Protein AF-A0A955SQR6-F1 (afdb_monomer_lite)

Foldseek 3Di:
DLLVVLVVLLVVLVVVLVVDDPPDPLVVSLVSNLVSLVVVLVVLVVVLVVCVVPVCPQQDPVPGRPDHNVVSVVSNVVSVCCNPPVSCVSVVVD

Structure (mmCIF, N/CA/C/O backbone):
data_AF-A0A955SQR6-F1
#
_entry.id   AF-A0A955SQR6-F1
#
loop_
_atom_site.group_PDB
_atom_site.id
_atom_site.type_symbol
_atom_site.label_atom_id
_atom_site.label_alt_id
_atom_site.label_comp_id
_atom_site.label_asym_id
_atom_site.label_entity_id
_atom_site.label_seq_id
_atom_site.pdbx_PDB_ins_code
_atom_site.Cartn_x
_atom_site.Cartn_y
_atom_site.Cartn_z
_atom_site.occupancy
_atom_site.B_iso_or_equiv
_atom_site.auth_seq_id
_atom_site.auth_comp_id
_atom_site.auth_asym_id
_atom_site.auth_atom_id
_atom_site.pdbx_PDB_model_num
ATOM 1 N N . LEU A 1 1 ? -8.553 2.615 -12.908 1.00 60.47 1 LEU A N 1
ATOM 2 C CA . LEU A 1 1 ? -9.855 2.569 -12.198 1.00 60.47 1 LEU A CA 1
ATOM 3 C C . LEU A 1 1 ? -9.754 1.840 -10.856 1.00 60.47 1 LEU A C 1
ATOM 5 O O . LEU A 1 1 ? -10.035 2.472 -9.853 1.00 60.47 1 LEU A O 1
ATOM 9 N N . LEU A 1 2 ? -9.273 0.587 -10.797 1.00 75.94 2 LEU A N 1
ATOM 10 C CA . LEU A 1 2 ? -9.175 -0.168 -9.528 1.00 75.94 2 LEU A CA 1
ATOM 11 C C . LEU A 1 2 ? -8.263 0.483 -8.466 1.00 75.94 2 LEU A C 1
ATOM 13 O O . LEU A 1 2 ? -8.686 0.644 -7.331 1.00 75.94 2 LEU A O 1
ATOM 17 N N . SER A 1 3 ? -7.049 0.910 -8.836 1.00 80.12 3 SER A N 1
ATOM 18 C CA . SER A 1 3 ? -6.116 1.565 -7.894 1.00 80.12 3 SER A CA 1
ATOM 19 C C . SER A 1 3 ? -6.607 2.955 -7.449 1.00 80.12 3 SER A C 1
ATOM 21 O O . SER A 1 3 ? -6.533 3.282 -6.272 1.00 80.12 3 SER A O 1
ATOM 23 N N . LEU A 1 4 ? -7.211 3.744 -8.350 1.00 86.81 4 LEU A N 1
ATOM 24 C CA . LEU A 1 4 ? -7.792 5.049 -7.999 1.00 86.81 4 LEU A CA 1
ATOM 25 C C . LEU A 1 4 ? -8.939 4.914 -6.987 1.00 86.81 4 LEU A C 1
ATOM 27 O O . LEU A 1 4 ? -8.960 5.634 -5.995 1.00 86.81 4 LEU A O 1
ATOM 31 N N . ASN A 1 5 ? -9.860 3.972 -7.211 1.00 90.38 5 ASN A N 1
ATOM 32 C CA . ASN A 1 5 ? -10.947 3.712 -6.266 1.00 90.38 5 ASN A CA 1
ATOM 33 C C . ASN A 1 5 ? -10.408 3.247 -4.908 1.00 90.38 5 ASN A C 1
ATOM 35 O O . ASN A 1 5 ? -10.879 3.722 -3.884 1.00 90.38 5 ASN A O 1
ATOM 39 N N . ALA A 1 6 ? -9.391 2.379 -4.905 1.00 91.31 6 ALA A N 1
ATOM 40 C CA . ALA A 1 6 ? -8.739 1.922 -3.681 1.00 91.31 6 ALA A CA 1
ATOM 41 C C . ALA A 1 6 ? -8.097 3.076 -2.892 1.00 91.31 6 ALA A C 1
ATOM 43 O O . ALA A 1 6 ? -8.199 3.105 -1.671 1.00 91.31 6 ALA A O 1
ATOM 44 N N . ILE A 1 7 ? -7.475 4.045 -3.576 1.00 91.69 7 ILE A N 1
ATOM 45 C CA . ILE A 1 7 ? -6.914 5.244 -2.937 1.00 91.69 7 ILE A CA 1
ATOM 46 C C . ILE A 1 7 ? -8.025 6.086 -2.308 1.00 91.69 7 ILE A C 1
ATOM 48 O O . ILE A 1 7 ? -7.911 6.457 -1.147 1.00 91.69 7 ILE A O 1
ATOM 52 N N . LEU A 1 8 ? -9.108 6.361 -3.041 1.00 94.56 8 LEU A N 1
ATOM 53 C CA . LEU A 1 8 ? -10.219 7.160 -2.514 1.00 94.56 8 LEU A CA 1
ATOM 54 C C . LEU A 1 8 ? -10.889 6.487 -1.312 1.00 94.56 8 LEU A C 1
ATOM 56 O O . LEU A 1 8 ? -11.170 7.154 -0.323 1.00 94.56 8 LEU A O 1
ATOM 60 N N . GLU A 1 9 ? -11.101 5.172 -1.378 1.00 94.69 9 GLU A N 1
ATOM 61 C CA . GLU A 1 9 ? -11.648 4.392 -0.265 1.00 94.69 9 GLU A CA 1
ATOM 62 C C . GLU A 1 9 ? -10.709 4.418 0.948 1.00 94.69 9 GLU A C 1
ATOM 64 O O . GLU A 1 9 ? -11.151 4.658 2.068 1.00 94.69 9 GLU A O 1
ATOM 69 N N . PHE A 1 10 ? -9.403 4.226 0.740 1.00 94.94 10 PHE A N 1
ATOM 70 C CA . PHE A 1 10 ? -8.420 4.289 1.821 1.00 94.94 10 PHE A CA 1
ATOM 71 C C . PHE A 1 10 ? -8.385 5.669 2.489 1.00 94.94 10 PHE A C 1
ATOM 73 O O . PHE A 1 10 ? -8.311 5.762 3.713 1.00 94.94 10 PHE A O 1
ATOM 80 N N . GLU A 1 11 ? -8.451 6.738 1.696 1.00 93.94 11 GLU A N 1
ATOM 81 C CA . GLU A 1 11 ? -8.466 8.113 2.191 1.00 93.94 11 GLU A CA 1
ATOM 82 C C . GLU A 1 11 ? -9.750 8.448 2.958 1.00 93.94 11 GLU A C 1
ATOM 84 O O . GLU A 1 11 ? -9.673 9.063 4.022 1.00 93.94 11 GLU A O 1
ATOM 89 N N . ASP A 1 12 ? -10.912 7.985 2.486 1.00 93.12 12 ASP A N 1
ATOM 90 C CA . ASP A 1 12 ? -12.179 8.105 3.219 1.00 93.12 12 ASP A CA 1
ATOM 91 C C . ASP A 1 12 ? -12.111 7.386 4.574 1.00 93.12 12 ASP A C 1
ATOM 93 O O . ASP A 1 12 ? -12.416 7.969 5.615 1.00 93.12 12 ASP A O 1
ATOM 97 N N . LEU A 1 13 ? -11.623 6.141 4.589 1.00 92.81 13 LEU A N 1
ATOM 98 C CA . LEU A 1 13 ? -11.441 5.365 5.818 1.00 92.81 13 LEU A CA 1
ATOM 99 C C . LEU A 1 13 ? -10.473 6.050 6.786 1.00 92.81 13 LEU A C 1
ATOM 101 O O . LEU A 1 13 ? -10.753 6.117 7.983 1.00 92.81 13 LEU A O 1
ATOM 105 N N . ARG A 1 14 ? -9.366 6.605 6.279 1.00 90.06 14 ARG A N 1
ATOM 106 C CA . ARG A 1 14 ? -8.399 7.364 7.081 1.00 90.06 14 ARG A CA 1
ATOM 107 C C . ARG A 1 14 ? -9.024 8.627 7.668 1.00 90.06 14 ARG A C 1
ATOM 109 O O . ARG A 1 14 ? -8.797 8.925 8.838 1.00 90.06 14 ARG A O 1
ATOM 116 N N . PHE A 1 15 ? -9.818 9.355 6.886 1.00 89.44 15 PHE A N 1
ATOM 117 C CA . PHE A 1 15 ? -10.526 10.538 7.365 1.00 89.44 15 PHE A CA 1
ATOM 118 C C . PHE A 1 15 ? -11.527 10.171 8.462 1.00 89.44 15 PHE A C 1
ATOM 120 O O . PHE A 1 15 ? -11.543 10.804 9.516 1.00 89.44 15 PHE A O 1
ATOM 127 N N . ARG A 1 16 ? -12.308 9.107 8.259 1.00 88.12 16 ARG A N 1
ATOM 128 C CA . ARG A 1 16 ? -13.254 8.591 9.254 1.00 88.12 16 ARG A CA 1
ATOM 129 C C . ARG A 1 16 ? -12.550 8.165 10.536 1.00 88.12 16 ARG A C 1
ATOM 131 O O . ARG A 1 16 ? -12.999 8.564 11.600 1.00 88.12 16 ARG A O 1
ATOM 138 N N . LEU A 1 17 ? -11.421 7.453 10.436 1.00 85.56 17 LEU A N 1
ATOM 139 C CA . LEU A 1 17 ? -10.613 7.003 11.577 1.00 85.56 17 LEU A CA 1
ATOM 140 C C . LEU A 1 17 ? -10.205 8.158 12.508 1.00 85.56 17 LEU A C 1
ATOM 142 O O . LEU A 1 17 ? -10.239 7.998 13.723 1.00 85.56 17 LEU A O 1
ATOM 146 N N . VAL A 1 18 ? -9.854 9.323 11.950 1.00 82.88 18 VAL A N 1
ATOM 147 C CA . VAL A 1 18 ? -9.472 10.527 12.718 1.00 82.88 18 VAL A CA 1
ATOM 148 C C . VAL A 1 18 ? -10.654 11.146 13.474 1.00 82.88 18 VAL A C 1
ATOM 150 O O . VAL A 1 18 ? -10.446 11.817 14.481 1.00 82.88 18 VAL A O 1
ATOM 153 N N . HIS A 1 19 ?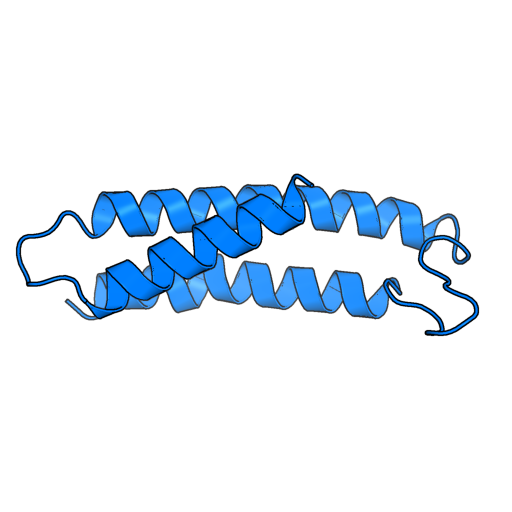 -11.882 10.920 13.008 1.00 80.44 19 HIS A N 1
ATOM 154 C CA . HIS A 1 19 ? -13.100 11.512 13.566 1.00 80.44 19 HIS A CA 1
ATOM 155 C C . HIS A 1 19 ? -13.942 10.514 14.378 1.00 80.44 19 HIS A C 1
ATOM 157 O O . HIS A 1 19 ? -15.064 10.848 14.755 1.00 80.44 19 HIS A O 1
ATOM 163 N N . LEU A 1 20 ? -13.437 9.302 14.645 1.00 74.00 20 LEU A N 1
ATOM 164 C CA . LEU A 1 20 ? -14.147 8.331 15.482 1.00 74.00 20 LEU A CA 1
ATOM 165 C C . LEU A 1 20 ? -14.184 8.811 16.937 1.00 74.00 20 LEU A C 1
ATOM 167 O O . LEU A 1 20 ? -13.142 9.066 17.542 1.00 74.00 20 LEU A O 1
ATOM 171 N N . GLU A 1 21 ? -15.382 8.857 17.520 1.00 60.50 21 GLU A N 1
ATOM 172 C CA . GLU A 1 21 ? -15.541 8.841 18.975 1.00 60.50 21 GLU A CA 1
ATOM 173 C C . GLU A 1 21 ? -15.293 7.418 19.515 1.00 60.50 21 GLU A C 1
ATOM 175 O O . GLU A 1 21 ? -15.309 6.439 18.765 1.00 60.50 21 GLU A O 1
ATOM 180 N N . ALA A 1 22 ? -15.022 7.296 20.819 1.00 57.56 22 ALA A N 1
ATOM 181 C CA . ALA A 1 22 ? -14.464 6.095 21.456 1.00 57.56 22 ALA A CA 1
ATOM 182 C C . ALA A 1 22 ? -15.237 4.774 21.213 1.00 57.56 22 ALA A C 1
ATOM 184 O O . ALA A 1 22 ? -14.625 3.707 21.310 1.00 57.56 22 ALA A O 1
ATOM 185 N N . ASP A 1 23 ? -16.520 4.845 20.842 1.00 56.31 23 ASP A N 1
ATOM 186 C CA . ASP A 1 23 ? -17.435 3.703 20.701 1.00 56.31 23 ASP A CA 1
ATOM 187 C C . ASP A 1 23 ? -17.707 3.248 19.247 1.00 56.31 23 ASP A C 1
ATOM 189 O O . ASP A 1 23 ? -18.478 2.311 19.032 1.00 56.31 23 ASP A O 1
ATOM 193 N N . ASP A 1 24 ? -17.088 3.862 18.232 1.00 58.78 24 ASP A N 1
ATOM 194 C CA . ASP A 1 24 ? -17.287 3.478 16.821 1.00 58.78 24 ASP A CA 1
ATOM 195 C C . ASP A 1 24 ? -16.316 2.332 16.422 1.00 58.78 24 ASP A C 1
ATOM 197 O O . ASP A 1 24 ? -15.194 2.273 16.950 1.00 58.78 24 ASP A O 1
ATOM 201 N N . PRO A 1 25 ? -16.681 1.371 15.536 1.00 64.81 25 PRO A N 1
ATOM 202 C CA . PRO A 1 25 ? -15.947 0.121 15.366 1.00 64.81 25 PRO A CA 1
ATOM 203 C C . PRO A 1 25 ? -14.689 0.339 14.517 1.00 64.81 25 PRO A C 1
ATOM 205 O O . PRO A 1 25 ? -14.603 -0.058 13.352 1.00 64.81 25 PRO A O 1
ATOM 208 N N . SER A 1 26 ? -13.675 0.945 15.137 1.00 68.12 26 SER A N 1
ATOM 209 C CA . SER A 1 26 ? -12.344 1.177 14.575 1.00 68.12 26 SER A CA 1
ATOM 210 C C . SER A 1 26 ? -11.729 -0.104 14.014 1.00 68.12 26 SER A C 1
ATOM 212 O O . SER A 1 26 ? -11.003 -0.052 13.031 1.00 68.12 26 SER A O 1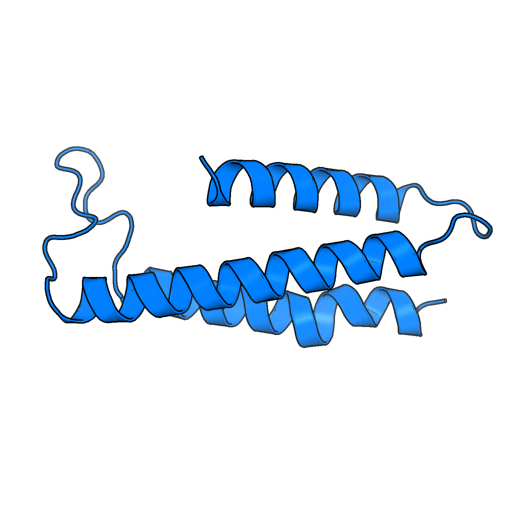
ATOM 214 N N . GLU A 1 27 ? -12.053 -1.264 14.591 1.00 73.56 27 GLU A N 1
ATOM 215 C CA . GLU A 1 27 ? -11.567 -2.569 14.135 1.00 73.56 27 GLU A CA 1
ATOM 216 C C . GLU A 1 27 ? -12.036 -2.911 12.708 1.00 73.56 27 GLU A C 1
ATOM 218 O O . GLU A 1 27 ? -11.259 -3.440 11.914 1.00 73.56 27 GLU A O 1
ATOM 223 N N . ASN A 1 28 ? -13.262 -2.527 12.328 1.00 84.50 28 ASN A N 1
ATOM 224 C CA . ASN A 1 28 ? -13.767 -2.740 10.969 1.00 84.50 28 ASN A CA 1
ATOM 225 C C . ASN A 1 28 ? -13.058 -1.818 9.959 1.00 84.50 28 ASN A C 1
ATOM 227 O O . ASN A 1 28 ? -12.615 -2.274 8.904 1.00 84.50 28 ASN A O 1
ATOM 231 N N . ILE A 1 29 ? -12.870 -0.542 10.320 1.00 90.38 29 ILE A N 1
ATOM 232 C CA . ILE A 1 29 ? -12.166 0.447 9.486 1.00 90.38 29 ILE A CA 1
ATOM 233 C C . ILE A 1 29 ? -10.706 0.034 9.277 1.00 90.38 29 ILE A C 1
ATOM 235 O O . ILE A 1 29 ? -10.243 -0.047 8.139 1.00 90.38 29 ILE A O 1
ATOM 239 N N . LEU A 1 30 ? -9.990 -0.285 10.357 1.00 91.81 30 LEU A N 1
ATOM 240 C CA . LEU A 1 30 ? -8.591 -0.711 10.297 1.00 91.81 30 LEU A CA 1
ATOM 241 C C . LEU A 1 30 ? -8.443 -2.034 9.536 1.00 91.81 30 LEU A C 1
ATOM 243 O O . LEU A 1 30 ? -7.524 -2.175 8.728 1.00 91.81 30 LEU A O 1
ATOM 247 N N . GLY A 1 31 ? -9.369 -2.979 9.729 1.00 93.44 31 GLY A N 1
ATOM 248 C CA . GLY A 1 31 ? -9.434 -4.219 8.956 1.00 93.44 31 GLY A CA 1
ATOM 249 C C . GLY A 1 31 ? -9.538 -3.953 7.455 1.00 93.44 31 GLY A C 1
ATOM 250 O O . GLY A 1 31 ? -8.722 -4.460 6.680 1.00 93.44 31 GLY A O 1
ATOM 251 N N . ARG A 1 32 ? -10.465 -3.078 7.048 1.00 9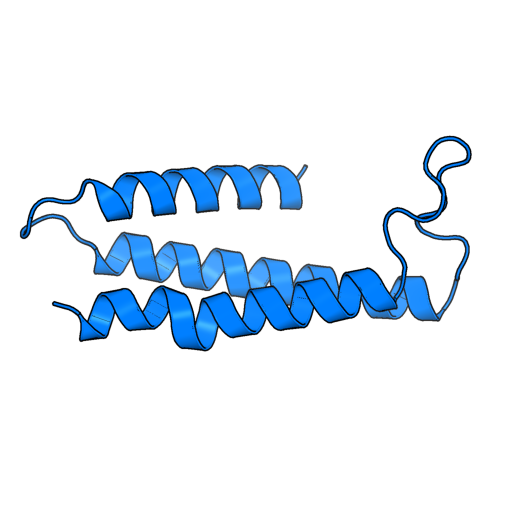4.88 32 ARG A N 1
ATOM 252 C CA . ARG A 1 32 ? -10.655 -2.723 5.639 1.00 94.88 32 ARG A CA 1
ATOM 253 C C . ARG A 1 32 ? -9.451 -1.992 5.043 1.00 94.88 32 ARG A C 1
ATOM 255 O O . ARG A 1 32 ? -9.029 -2.303 3.931 1.00 94.88 32 ARG A O 1
ATOM 262 N N . MET A 1 33 ? -8.837 -1.080 5.796 1.00 95.19 33 MET A N 1
ATOM 263 C CA . MET A 1 33 ? -7.593 -0.421 5.385 1.00 95.19 33 MET A CA 1
ATOM 264 C C . MET A 1 33 ? -6.466 -1.439 5.145 1.00 95.19 33 MET A C 1
ATOM 266 O O . MET A 1 33 ? -5.759 -1.347 4.140 1.00 95.19 33 MET A O 1
ATOM 270 N N . LYS A 1 34 ? -6.317 -2.444 6.023 1.00 96.62 34 LYS A N 1
ATOM 271 C CA . LYS A 1 34 ? -5.322 -3.522 5.866 1.00 96.62 34 LYS A CA 1
ATOM 272 C C . LYS A 1 34 ? -5.573 -4.357 4.603 1.00 96.62 34 LYS A C 1
ATOM 274 O O . LYS A 1 34 ? -4.612 -4.730 3.934 1.00 96.62 34 LYS A O 1
ATOM 279 N N . GLU A 1 35 ? -6.827 -4.650 4.260 1.00 97.06 35 GLU A N 1
ATOM 280 C CA . GLU A 1 35 ? -7.182 -5.349 3.012 1.00 97.06 35 GLU A CA 1
ATOM 281 C C . GLU A 1 35 ? -6.777 -4.550 1.771 1.00 97.06 35 GLU A C 1
ATOM 283 O O . GLU A 1 35 ? -6.052 -5.066 0.921 1.00 97.06 35 GLU A O 1
ATOM 288 N N . ILE A 1 36 ? -7.155 -3.268 1.707 1.00 97.12 36 ILE A N 1
ATOM 289 C CA . ILE A 1 36 ? -6.822 -2.390 0.576 1.00 97.12 36 ILE A CA 1
ATOM 290 C C . ILE A 1 36 ? -5.306 -2.323 0.355 1.00 97.12 36 ILE A C 1
ATOM 292 O O . ILE A 1 36 ? -4.835 -2.406 -0.783 1.00 97.12 36 ILE A O 1
ATOM 296 N N . LEU A 1 37 ? -4.534 -2.202 1.440 1.00 97.44 37 LEU A N 1
ATOM 297 C CA . LEU A 1 37 ? -3.073 -2.172 1.377 1.00 97.44 37 LEU A CA 1
ATOM 298 C C . LEU A 1 37 ? -2.493 -3.479 0.826 1.00 97.44 37 LEU A C 1
ATOM 300 O O . LEU A 1 37 ? -1.611 -3.426 -0.030 1.00 97.44 37 LEU A O 1
ATOM 304 N N . ARG A 1 38 ? -2.984 -4.647 1.267 1.00 98.19 38 ARG A N 1
ATOM 305 C CA . ARG A 1 38 ? -2.530 -5.954 0.751 1.00 98.19 38 ARG A CA 1
ATOM 306 C C . ARG A 1 38 ? -2.806 -6.091 -0.744 1.00 98.19 38 ARG A C 1
ATOM 308 O O . ARG A 1 38 ? -1.904 -6.462 -1.495 1.00 98.19 38 ARG A O 1
ATOM 315 N N . ASP A 1 39 ? -4.005 -5.718 -1.174 1.00 96.94 39 ASP A N 1
ATOM 316 C CA . ASP A 1 39 ? -4.398 -5.775 -2.579 1.00 96.94 39 ASP A CA 1
ATOM 317 C C . ASP A 1 39 ? -3.555 -4.826 -3.450 1.00 96.94 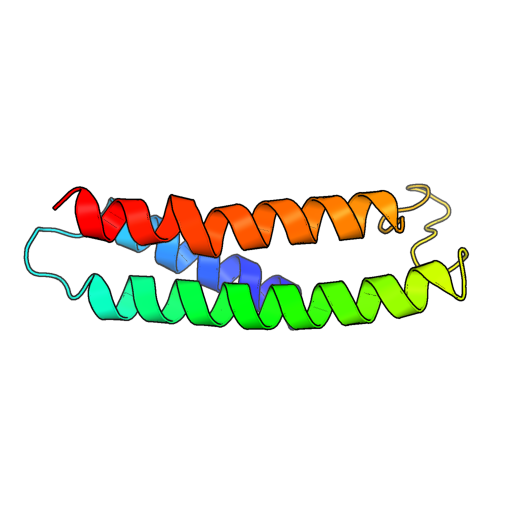39 ASP A C 1
ATOM 319 O O . ASP A 1 39 ? -3.177 -5.158 -4.579 1.00 96.94 39 ASP A O 1
ATOM 323 N N . GLU A 1 40 ? -3.241 -3.628 -2.947 1.00 96.69 40 GLU A N 1
ATOM 324 C CA . GLU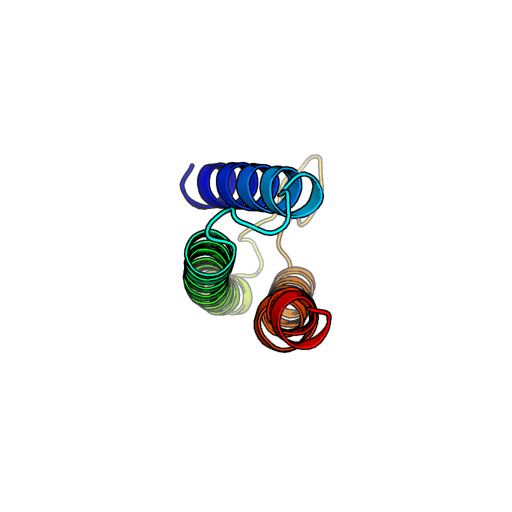 A 1 40 ? -2.415 -2.661 -3.674 1.00 96.69 40 GLU A CA 1
ATOM 325 C C . GLU A 1 40 ? -0.940 -3.074 -3.729 1.00 96.69 40 GLU A C 1
ATOM 327 O O . GLU A 1 40 ? -0.296 -2.862 -4.762 1.00 96.69 40 GLU A O 1
ATOM 332 N N . ILE A 1 41 ? -0.410 -3.709 -2.677 1.00 97.44 41 ILE A N 1
ATOM 333 C CA . ILE A 1 41 ? 0.929 -4.319 -2.691 1.00 97.44 41 ILE A CA 1
ATOM 334 C C . ILE A 1 41 ? 0.995 -5.373 -3.795 1.00 97.44 41 ILE A C 1
ATOM 336 O O . ILE A 1 41 ? 1.863 -5.284 -4.661 1.00 97.44 41 ILE A O 1
ATOM 340 N N . GLU A 1 42 ? 0.046 -6.308 -3.821 1.00 97.12 42 GLU A N 1
ATOM 341 C CA . GLU A 1 42 ? 0.019 -7.397 -4.800 1.00 97.12 42 GLU A CA 1
ATOM 342 C C . GLU A 1 42 ? -0.085 -6.863 -6.245 1.00 97.12 42 GLU A C 1
ATOM 344 O O . GLU A 1 42 ? 0.629 -7.306 -7.149 1.00 97.12 42 GLU A O 1
ATOM 349 N N . ARG A 1 43 ? -0.931 -5.849 -6.486 1.00 94.12 43 ARG A N 1
ATOM 350 C CA . ARG A 1 43 ? -0.994 -5.156 -7.786 1.00 94.12 43 ARG A CA 1
ATOM 351 C C . ARG A 1 43 ? 0.327 -4.483 -8.152 1.00 94.12 43 ARG A C 1
ATOM 353 O O . ARG A 1 43 ? 0.762 -4.606 -9.295 1.00 94.12 43 ARG A O 1
ATOM 360 N N . THR A 1 44 ? 0.954 -3.784 -7.211 1.00 93.75 44 THR A N 1
ATOM 361 C CA . THR A 1 44 ? 2.196 -3.044 -7.470 1.00 93.75 44 THR A CA 1
ATOM 362 C C . THR A 1 44 ? 3.369 -3.995 -7.724 1.00 93.75 44 THR A C 1
ATOM 364 O O . THR A 1 44 ? 4.170 -3.736 -8.620 1.00 93.75 44 THR A O 1
ATOM 367 N N . GLU A 1 45 ? 3.439 -5.129 -7.020 1.00 95.81 45 GLU A N 1
ATOM 368 C CA . GLU A 1 45 ? 4.431 -6.187 -7.256 1.00 95.81 45 GLU A CA 1
ATOM 369 C C . GLU A 1 45 ? 4.286 -6.788 -8.664 1.00 95.81 45 GLU A C 1
ATOM 371 O O . GLU A 1 45 ? 5.283 -6.941 -9.372 1.00 95.81 45 GLU A O 1
ATOM 376 N N . ARG A 1 46 ? 3.054 -7.027 -9.142 1.00 93.69 46 ARG A N 1
ATOM 377 C CA . ARG A 1 46 ? 2.819 -7.437 -10.541 1.00 93.69 46 ARG A CA 1
ATOM 378 C C . ARG A 1 46 ? 3.281 -6.383 -11.550 1.00 93.69 46 ARG A C 1
ATOM 380 O O . ARG A 1 46 ? 3.925 -6.735 -12.537 1.00 93.69 46 ARG A O 1
ATOM 387 N N . SER A 1 47 ? 2.981 -5.106 -11.308 1.00 90.75 47 SER A N 1
ATOM 388 C CA . SER A 1 47 ? 3.433 -4.010 -12.175 1.00 90.75 47 SER A CA 1
ATOM 389 C C . SER A 1 47 ? 4.957 -3.900 -12.217 1.00 90.75 47 SER A C 1
ATOM 391 O O . SER A 1 47 ? 5.514 -3.651 -13.283 1.00 90.75 47 SER A O 1
ATOM 393 N N . LEU A 1 48 ? 5.641 -4.132 -11.091 1.00 92.31 48 LEU A N 1
ATOM 394 C CA . LEU A 1 48 ? 7.103 -4.116 -11.022 1.00 92.31 48 LEU A CA 1
ATOM 395 C C . LEU A 1 48 ? 7.719 -5.190 -11.921 1.00 92.31 48 LEU A C 1
ATOM 397 O O . LEU A 1 48 ? 8.589 -4.872 -12.726 1.00 92.31 48 LEU A O 1
ATOM 401 N N . VAL A 1 49 ? 7.220 -6.429 -11.851 1.00 93.25 49 VAL A N 1
ATOM 402 C CA . VAL A 1 49 ? 7.703 -7.533 -12.703 1.00 93.25 49 VAL A CA 1
ATOM 403 C C . VAL A 1 49 ? 7.577 -7.191 -14.189 1.00 93.25 49 VAL A C 1
ATOM 405 O O . VAL A 1 49 ? 8.431 -7.557 -14.994 1.00 93.25 49 VAL A O 1
ATOM 408 N N . ILE A 1 50 ? 6.505 -6.498 -14.565 1.00 90.12 50 ILE A N 1
ATOM 409 C CA . ILE A 1 50 ? 6.264 -6.080 -15.945 1.00 90.12 50 ILE A CA 1
ATOM 410 C C . ILE A 1 50 ? 7.223 -4.945 -16.346 1.00 90.12 50 ILE A C 1
ATOM 412 O O . ILE A 1 50 ? 7.869 -5.042 -17.389 1.00 90.12 50 ILE A O 1
ATOM 416 N N . ALA A 1 51 ? 7.368 -3.916 -15.507 1.00 88.12 51 ALA A N 1
ATOM 417 C CA . ALA A 1 51 ? 8.243 -2.768 -15.761 1.00 88.12 51 ALA A CA 1
ATOM 418 C C . ALA A 1 51 ? 9.738 -3.141 -15.808 1.00 88.12 51 ALA A C 1
ATOM 420 O O . ALA A 1 51 ? 10.515 -2.513 -16.520 1.00 88.12 51 ALA A O 1
ATOM 421 N N . GLU A 1 52 ? 10.158 -4.179 -15.078 1.00 88.75 52 GLU A N 1
ATOM 422 C CA . GLU A 1 52 ? 11.527 -4.709 -15.148 1.00 88.75 52 GLU A CA 1
ATOM 423 C C . GLU A 1 52 ? 11.806 -5.479 -16.445 1.00 88.75 52 GLU A C 1
ATOM 425 O O . GLU A 1 52 ? 12.961 -5.594 -16.854 1.00 88.75 52 GLU A O 1
ATOM 430 N N . ARG A 1 53 ? 10.764 -6.004 -17.101 1.00 88.56 53 ARG A N 1
ATOM 431 C CA . ARG A 1 53 ? 10.878 -6.746 -18.366 1.00 88.56 53 ARG A CA 1
ATOM 432 C C . ARG A 1 53 ? 10.805 -5.848 -19.594 1.00 88.56 53 ARG A C 1
ATOM 434 O O . ARG A 1 53 ? 11.464 -6.146 -20.586 1.00 88.56 53 ARG A O 1
ATOM 441 N N . ASP A 1 54 ? 10.009 -4.785 -19.543 1.00 84.31 54 ASP A N 1
ATOM 442 C CA . ASP A 1 54 ? 9.920 -3.791 -20.612 1.00 84.31 54 ASP A CA 1
ATOM 443 C C . ASP A 1 54 ? 9.966 -2.392 -20.011 1.00 84.31 54 ASP A C 1
ATOM 445 O O . ASP A 1 54 ? 8.972 -1.875 -19.496 1.00 84.31 54 ASP A O 1
ATOM 449 N N . SER A 1 55 ? 11.141 -1.774 -20.111 1.00 70.75 55 SER A N 1
ATOM 450 C CA . SER A 1 55 ? 11.387 -0.460 -19.541 1.00 70.75 55 SER A CA 1
ATOM 451 C C . SER A 1 55 ? 10.574 0.640 -20.197 1.00 70.75 55 SER A C 1
ATOM 453 O O . SER A 1 55 ? 10.547 1.704 -19.618 1.00 70.75 55 SER A O 1
ATOM 455 N N . ARG A 1 56 ? 9.916 0.423 -21.348 1.00 75.38 56 ARG A N 1
ATOM 456 C CA . ARG A 1 56 ? 9.083 1.434 -22.029 1.00 75.38 56 ARG A CA 1
ATOM 457 C C . ARG A 1 56 ? 7.696 1.572 -21.402 1.00 75.38 56 ARG A C 1
ATOM 459 O O . ARG A 1 56 ? 6.979 2.528 -21.691 1.00 75.38 56 ARG A O 1
ATOM 466 N N . LEU A 1 57 ? 7.290 0.610 -20.574 1.00 72.31 57 LEU A N 1
ATOM 467 C CA . LEU A 1 57 ? 6.008 0.646 -19.884 1.00 72.31 57 LEU A CA 1
ATOM 468 C C . LEU A 1 57 ? 6.057 1.692 -18.767 1.00 72.31 57 LEU A C 1
ATOM 470 O O . LEU A 1 57 ? 6.882 1.611 -17.863 1.00 72.31 57 LEU A O 1
ATOM 474 N N . GLY A 1 58 ? 5.161 2.677 -18.843 1.00 66.12 58 GLY A N 1
ATOM 475 C CA . GLY A 1 58 ? 5.125 3.811 -17.917 1.00 66.12 58 GLY A CA 1
ATOM 476 C C . GLY A 1 58 ? 5.843 5.066 -18.416 1.00 66.12 58 GLY A C 1
ATOM 477 O O . GLY A 1 58 ? 5.928 6.020 -17.651 1.00 66.12 58 GLY A O 1
ATOM 478 N N . TYR A 1 59 ? 6.339 5.076 -19.658 1.00 69.00 59 TYR A N 1
ATOM 479 C CA . TYR A 1 59 ? 6.811 6.287 -20.331 1.00 69.00 59 TYR A CA 1
ATOM 480 C C . TYR A 1 59 ? 5.625 7.116 -20.840 1.00 69.00 59 TYR A C 1
ATOM 482 O O . TYR A 1 59 ? 4.853 6.634 -21.672 1.00 69.00 59 TYR A O 1
ATOM 490 N N . GLU A 1 60 ? 5.508 8.366 -20.394 1.00 66.88 60 GLU A N 1
ATOM 491 C CA . GLU A 1 60 ? 4.655 9.372 -21.029 1.00 66.88 60 GLU A CA 1
ATOM 492 C C . GLU A 1 60 ? 5.530 10.463 -21.649 1.00 66.88 60 GLU A C 1
ATOM 494 O O . GLU A 1 60 ? 6.405 11.022 -20.993 1.00 66.88 60 GLU A O 1
ATOM 499 N N . CYS A 1 61 ? 5.307 10.789 -22.927 1.00 64.19 61 CYS A N 1
ATOM 500 C CA . CYS A 1 61 ? 6.178 11.721 -23.652 1.00 64.19 61 CYS A CA 1
ATOM 501 C C . CYS A 1 61 ? 6.204 13.136 -23.050 1.00 64.19 61 CYS A C 1
ATOM 503 O O . CYS A 1 61 ? 7.196 13.842 -23.215 1.00 64.19 61 CYS A O 1
ATOM 505 N N . GLU A 1 62 ? 5.139 13.536 -22.350 1.00 70.31 62 GLU A N 1
ATOM 506 C CA . GLU A 1 62 ? 5.020 14.848 -21.708 1.00 70.31 62 GLU A CA 1
ATOM 507 C C . GLU A 1 62 ? 5.477 14.855 -20.239 1.00 70.31 62 GLU A C 1
ATOM 509 O O . GLU A 1 62 ? 5.794 15.922 -19.716 1.00 70.31 62 GLU A O 1
ATOM 514 N N . GLN A 1 63 ? 5.520 13.693 -19.569 1.00 60.44 63 GLN A N 1
ATOM 515 C CA . GLN A 1 63 ? 5.787 13.580 -18.122 1.00 60.44 63 GLN A CA 1
ATOM 516 C C . GLN A 1 63 ? 7.019 12.732 -17.764 1.00 60.44 63 GLN A C 1
ATOM 518 O O . GLN A 1 63 ? 7.312 12.565 -16.581 1.00 60.44 63 GLN A O 1
ATOM 523 N N . ASP A 1 64 ? 7.756 12.230 -18.761 1.00 62.34 64 ASP A N 1
ATOM 524 C CA . ASP A 1 64 ? 8.811 11.221 -18.588 1.00 62.34 64 ASP A CA 1
ATOM 525 C C . ASP A 1 64 ? 8.244 9.916 -17.972 1.00 62.34 64 ASP A C 1
ATOM 527 O O . ASP A 1 64 ? 7.049 9.620 -18.085 1.00 62.34 64 ASP A O 1
ATOM 531 N N . TYR A 1 65 ? 9.079 9.062 -17.376 1.00 59.66 65 TYR A N 1
ATOM 532 C CA . TYR A 1 65 ? 8.612 7.836 -16.728 1.00 59.66 65 TYR A CA 1
ATOM 533 C C . TYR A 1 65 ? 7.790 8.095 -15.459 1.00 59.66 65 TYR A C 1
ATOM 535 O O . TYR A 1 65 ? 8.336 8.365 -14.389 1.00 59.66 65 TYR A O 1
ATOM 543 N N . VAL A 1 66 ? 6.482 7.854 -15.539 1.00 66.19 66 VAL A N 1
ATOM 544 C CA . VAL A 1 66 ? 5.557 7.897 -14.393 1.00 66.19 66 VAL A CA 1
ATOM 545 C C . VAL A 1 66 ? 5.743 6.673 -13.480 1.00 66.19 66 VAL A C 1
ATOM 547 O O . VAL A 1 66 ? 5.577 6.757 -12.264 1.00 66.19 66 VAL A O 1
ATOM 550 N N . TYR A 1 67 ? 6.146 5.527 -14.044 1.00 71.62 67 TYR A N 1
ATOM 551 C CA . TYR A 1 67 ? 6.296 4.258 -13.318 1.00 71.62 67 TYR A CA 1
ATOM 552 C C . TYR A 1 67 ? 7.619 3.557 -13.628 1.00 71.62 67 TYR A C 1
ATOM 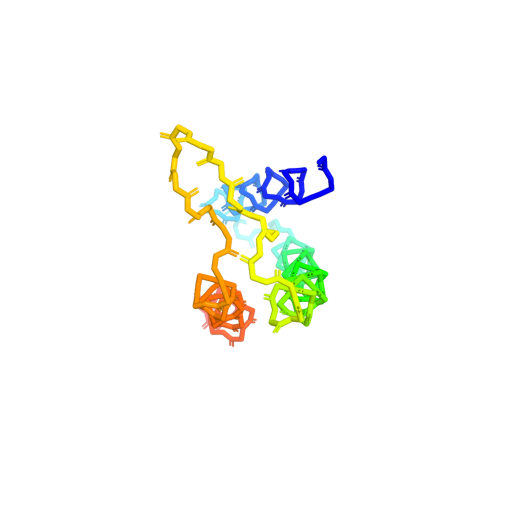554 O O . TYR A 1 67 ? 7.658 2.510 -14.270 1.00 71.62 67 TYR A O 1
ATOM 562 N N . THR A 1 68 ? 8.726 4.103 -13.127 1.00 86.31 68 THR A N 1
ATOM 563 C CA . THR A 1 68 ? 9.994 3.362 -13.144 1.00 86.31 68 THR A CA 1
ATOM 564 C C . THR A 1 68 ? 9.963 2.196 -12.145 1.00 86.31 68 THR A C 1
ATOM 566 O O . THR A 1 68 ? 9.280 2.274 -11.114 1.00 86.31 68 THR A O 1
ATOM 569 N N . PRO A 1 69 ? 10.774 1.139 -12.352 1.00 89.56 69 PRO A N 1
ATOM 570 C CA . PRO A 1 69 ? 10.973 0.099 -11.342 1.00 89.56 69 PRO A CA 1
ATOM 571 C C . PRO A 1 69 ? 11.379 0.656 -9.969 1.00 89.56 69 PRO A C 1
ATOM 573 O O . PRO A 1 69 ? 11.011 0.102 -8.936 1.00 89.56 69 PRO A O 1
ATOM 576 N N . TYR A 1 70 ? 12.111 1.775 -9.942 1.00 90.19 70 TYR A N 1
ATOM 577 C CA . TYR A 1 70 ? 12.453 2.474 -8.704 1.00 90.19 70 TYR A CA 1
ATOM 578 C C . TYR A 1 70 ? 11.209 3.008 -7.979 1.00 90.19 70 TYR A C 1
ATOM 580 O O . TYR A 1 70 ? 11.010 2.686 -6.809 1.00 90.19 70 TYR A O 1
ATOM 588 N N . VAL A 1 71 ? 10.343 3.751 -8.677 1.00 89.94 71 VAL A N 1
ATOM 589 C CA . VAL A 1 71 ? 9.098 4.299 -8.107 1.00 89.94 71 VAL A CA 1
ATOM 590 C C . VAL A 1 71 ? 8.186 3.182 -7.596 1.00 89.94 71 VAL A C 1
ATOM 592 O O . VAL A 1 71 ? 7.630 3.281 -6.504 1.00 89.94 71 VAL A O 1
ATOM 595 N N . LEU A 1 72 ? 8.071 2.082 -8.344 1.00 92.00 72 LEU A N 1
ATOM 596 C CA . LEU A 1 72 ? 7.263 0.928 -7.942 1.00 92.00 72 LEU A CA 1
ATOM 597 C C . LEU A 1 72 ? 7.809 0.250 -6.676 1.00 92.00 72 LEU A C 1
ATOM 599 O O . LEU A 1 72 ? 7.033 -0.071 -5.775 1.00 92.00 72 LEU A O 1
ATOM 603 N N . ARG A 1 73 ? 9.134 0.078 -6.564 1.00 95.31 73 ARG A N 1
ATOM 604 C CA . ARG A 1 73 ? 9.773 -0.444 -5.343 1.00 95.31 73 ARG A CA 1
ATOM 605 C C . ARG A 1 73 ? 9.534 0.459 -4.139 1.00 95.31 73 ARG A C 1
ATOM 607 O O . ARG A 1 73 ? 9.209 -0.042 -3.064 1.00 95.31 73 ARG A O 1
ATOM 614 N N . GLU A 1 74 ? 9.657 1.768 -4.322 1.00 95.88 74 GLU A N 1
ATOM 615 C CA . GLU A 1 74 ? 9.428 2.728 -3.245 1.00 95.88 74 GLU A CA 1
ATOM 616 C C . GLU A 1 74 ? 7.964 2.729 -2.791 1.00 95.88 74 GLU A C 1
ATOM 618 O O . GLU A 1 74 ? 7.682 2.672 -1.595 1.00 95.88 74 GLU A O 1
ATOM 623 N N . LYS A 1 75 ? 7.019 2.662 -3.735 1.00 94.31 75 LYS A N 1
ATOM 624 C CA . LYS A 1 75 ? 5.597 2.490 -3.421 1.00 94.31 75 LYS A CA 1
ATOM 625 C C . LYS A 1 75 ? 5.344 1.218 -2.606 1.00 94.31 75 LYS A C 1
ATOM 627 O O . LYS A 1 75 ? 4.655 1.284 -1.593 1.00 94.31 75 LYS A O 1
ATOM 632 N N . ILE A 1 76 ? 5.920 0.074 -2.991 1.00 97.44 76 ILE A N 1
ATOM 633 C CA . ILE A 1 76 ? 5.791 -1.183 -2.228 1.00 97.44 76 ILE A CA 1
ATOM 634 C C . ILE A 1 76 ? 6.336 -1.017 -0.804 1.00 97.44 76 ILE A C 1
ATOM 636 O O . ILE A 1 76 ? 5.701 -1.474 0.147 1.00 97.44 76 ILE A O 1
ATOM 640 N N . ARG A 1 77 ? 7.489 -0.354 -0.643 1.00 98.31 77 ARG A N 1
ATOM 641 C CA . ARG A 1 77 ? 8.086 -0.078 0.672 1.00 98.31 77 ARG A CA 1
ATOM 642 C C . ARG A 1 77 ? 7.135 0.734 1.553 1.00 98.31 77 ARG A C 1
ATOM 644 O O . ARG A 1 77 ? 6.890 0.339 2.689 1.00 98.31 77 ARG A O 1
ATOM 651 N N . LEU A 1 78 ? 6.576 1.821 1.021 1.00 97.38 78 LEU A N 1
ATOM 652 C CA . LEU A 1 78 ? 5.634 2.688 1.735 1.00 97.38 78 LEU A CA 1
ATOM 653 C C . LEU A 1 78 ? 4.330 1.964 2.092 1.00 97.38 78 LEU A C 1
ATOM 655 O O . LEU A 1 78 ? 3.854 2.087 3.215 1.00 97.38 78 LEU A O 1
ATOM 659 N N . LEU A 1 79 ? 3.777 1.160 1.179 1.00 97.25 79 LEU A N 1
ATOM 660 C CA . LEU A 1 79 ? 2.573 0.368 1.453 1.00 97.25 79 LEU A CA 1
ATOM 661 C C . LEU A 1 79 ? 2.811 -0.676 2.555 1.00 97.25 79 LEU A C 1
ATOM 663 O O . LEU A 1 79 ? 1.950 -0.876 3.410 1.00 97.25 79 LEU A O 1
ATOM 667 N N . LYS A 1 80 ? 3.983 -1.327 2.564 1.00 98.31 80 LYS A N 1
ATOM 668 C CA . LYS A 1 80 ? 4.370 -2.279 3.619 1.00 98.31 80 LYS A CA 1
ATOM 669 C C . LYS A 1 80 ? 4.580 -1.582 4.964 1.00 98.31 80 LYS A C 1
ATOM 671 O O . LYS A 1 80 ? 4.171 -2.127 5.984 1.00 98.31 80 LYS A O 1
ATOM 676 N N . ASP A 1 81 ? 5.175 -0.392 4.975 1.00 98.06 81 ASP A N 1
ATOM 677 C CA . ASP A 1 81 ? 5.304 0.424 6.187 1.00 98.06 81 ASP A CA 1
ATOM 678 C C . ASP A 1 81 ? 3.931 0.838 6.738 1.00 98.06 81 ASP A C 1
ATOM 680 O O . ASP A 1 81 ? 3.652 0.664 7.925 1.00 98.06 81 ASP A O 1
ATOM 684 N N . ALA A 1 82 ? 3.025 1.280 5.862 1.00 95.62 82 ALA A N 1
ATOM 685 C CA . ALA A 1 82 ? 1.659 1.608 6.246 1.00 95.62 82 ALA A CA 1
ATOM 686 C C . ALA A 1 82 ? 0.928 0.398 6.856 1.00 95.62 82 ALA A C 1
ATOM 688 O O . ALA A 1 82 ? 0.324 0.514 7.921 1.00 95.62 82 ALA A O 1
ATOM 689 N N . LEU A 1 83 ? 1.029 -0.773 6.217 1.00 96.94 83 LEU A N 1
ATOM 690 C CA . LEU A 1 83 ? 0.360 -2.003 6.651 1.00 96.94 83 LEU A CA 1
ATOM 691 C C . LEU A 1 83 ? 0.885 -2.531 7.990 1.00 96.94 83 LEU A C 1
ATOM 693 O O . LEU A 1 83 ? 0.096 -3.001 8.809 1.00 96.94 83 LEU A O 1
ATOM 697 N N . ASN A 1 84 ? 2.202 -2.491 8.191 1.00 96.50 84 ASN A N 1
ATOM 698 C CA . ASN A 1 84 ? 2.850 -3.164 9.316 1.00 96.50 84 ASN A CA 1
ATOM 699 C C . ASN A 1 84 ? 3.099 -2.246 10.515 1.00 96.50 84 ASN A C 1
ATOM 701 O O . ASN A 1 84 ? 3.161 -2.741 11.636 1.00 96.50 84 ASN A O 1
ATOM 705 N N . ASN A 1 85 ? 3.233 -0.936 10.292 1.00 94.94 85 ASN A N 1
ATOM 706 C CA . ASN A 1 85 ? 3.618 0.012 11.337 1.00 94.94 85 ASN A CA 1
ATOM 707 C C . ASN A 1 85 ? 2.547 1.083 11.557 1.00 94.94 85 ASN A C 1
ATOM 709 O O . ASN A 1 85 ? 2.094 1.274 12.683 1.00 94.94 85 ASN A O 1
ATOM 713 N N . GLN A 1 86 ? 2.108 1.768 10.497 1.00 92.25 86 GLN A N 1
ATOM 714 C CA . GLN A 1 86 ? 1.244 2.944 10.657 1.00 92.25 86 GLN A CA 1
ATOM 715 C C . GLN A 1 86 ? -0.182 2.550 11.057 1.00 92.25 86 GLN A C 1
ATOM 717 O O . GLN A 1 86 ? -0.670 3.003 12.086 1.00 92.25 86 GLN A O 1
ATOM 722 N N . VAL A 1 87 ? -0.841 1.664 10.302 1.00 91.38 87 VAL A N 1
ATOM 723 C CA . VAL A 1 87 ? -2.215 1.226 10.609 1.00 91.38 87 VAL A CA 1
ATOM 724 C C . VAL A 1 87 ? -2.290 0.506 11.967 1.00 91.38 87 VAL A C 1
ATOM 726 O O . VAL A 1 87 ? -3.150 0.874 12.765 1.00 91.38 87 VAL A O 1
ATOM 729 N N . PRO A 1 88 ? -1.388 -0.437 12.311 1.00 90.00 88 PRO A N 1
ATOM 730 C CA . PRO A 1 88 ? -1.393 -1.062 13.637 1.00 90.00 88 PRO A CA 1
ATOM 731 C C . PRO A 1 88 ? -1.103 -0.102 14.799 1.00 90.00 88 PRO A C 1
ATOM 733 O O . PRO A 1 88 ? -1.527 -0.364 15.923 1.00 90.00 88 PRO A O 1
ATOM 736 N N . SER A 1 89 ? -0.428 1.032 14.568 1.00 89.00 89 SER A N 1
ATOM 737 C CA . SER A 1 89 ? -0.179 2.001 15.648 1.00 89.00 89 SER A CA 1
ATOM 738 C C . SER A 1 89 ? -1.470 2.607 16.219 1.00 89.00 89 SER A C 1
ATOM 740 O O . SER A 1 89 ? -1.519 2.917 17.407 1.00 89.00 89 SER A O 1
ATOM 742 N N . TYR A 1 90 ? -2.547 2.668 15.426 1.00 85.06 90 TYR A N 1
ATOM 743 C CA . TYR A 1 90 ? -3.882 3.065 15.890 1.00 85.06 90 TYR A CA 1
ATOM 744 C C . TYR A 1 90 ? -4.551 2.020 16.799 1.00 85.06 90 TYR A C 1
ATOM 746 O O . TYR A 1 90 ? -5.475 2.359 17.531 1.00 85.06 90 TYR A O 1
ATOM 754 N N . GLU A 1 91 ? -4.097 0.762 16.775 1.00 77.94 91 GLU A N 1
ATOM 755 C CA . GLU A 1 91 ? -4.590 -0.306 17.661 1.00 77.94 91 GLU A CA 1
ATOM 756 C C . GLU A 1 91 ? -3.891 -0.256 19.025 1.00 77.94 91 GLU A C 1
ATOM 758 O O . GLU A 1 91 ? -4.511 -0.534 20.044 1.00 77.94 91 GLU A O 1
ATOM 763 N N . SER A 1 92 ? -2.606 0.119 19.048 1.00 65.38 92 SER A N 1
ATOM 764 C CA . SER A 1 92 ? -1.789 0.196 20.274 1.00 65.38 92 SER A CA 1
ATOM 765 C C . SER A 1 92 ? -1.861 1.551 20.990 1.00 65.38 92 SER A C 1
ATOM 767 O O . SER A 1 92 ? -1.372 1.671 22.109 1.00 65.38 92 SER A O 1
ATOM 769 N N . GLY A 1 93 ? -2.404 2.579 20.329 1.00 58.69 93 GLY A N 1
ATOM 770 C CA . GLY A 1 93 ? -2.602 3.926 20.876 1.00 58.69 93 GLY A CA 1
ATOM 771 C C . GLY A 1 93 ? -3.974 4.169 21.520 1.00 58.69 93 GLY A C 1
ATOM 772 O O . GLY A 1 93 ? -4.248 5.312 21.886 1.00 58.69 93 GLY A O 1
ATOM 773 N N . LYS A 1 94 ? -4.824 3.136 21.621 1.00 48.75 94 LYS A N 1
ATOM 774 C CA . LYS A 1 94 ? -6.048 3.129 22.440 1.00 48.75 94 LYS A CA 1
ATOM 775 C C . LYS A 1 94 ? -5.746 2.685 23.869 1.00 48.75 94 LYS A C 1
ATOM 777 O O . LYS A 1 94 ? -4.928 1.753 24.033 1.00 48.75 94 LYS A O 1
#

Secondary structure (DSSP, 8-state):
-HHHHHHHHHHHHHHHHHT--TTS-HHHHHHHHHHHHHHHHHHHHHHHHHHHH-TTTTEETTTEESS-HHHHHHHHHHHHHIIIIIHHHHHHT-

pLDDT: mean 84.76, std 13.16, range [48.75, 98.31]

Radius of gyration: 15.89 Å; chains: 1; bounding box: 30×22×46 Å

Sequence (94 aa):
LLSLNAILEFEDLRFRLVHLEADDPSENILGRMKEILRDEIERTERSLVIAERDSRLGYECEQDYVYTPYVLREKIRLLKDALNNQVPSYESGK